Protein AF-A0A1B6D222-F1 (afdb_monomer_lite)

InterPro domains:
  IPR029035 DHS-like NAD/FAD-binding domain superfamily [SSF52467] (65-123)

Foldseek 3Di:
DDDDDDPVPVVVVVVVVVVVVVVVVVLVVLLVLLLVQVVDDPVPHDPVSVVSCVVPVVSNVVSVVVVVVVVVVVVVQDDDDDDPVVVVVVVVVVVVVVVPDPDDDDDDACVVCVVVVDDHDRHD

Secondary structure (DSSP, 8-state):
-------HHHHHHHHHHHHHHHHHHHHHHHHHHHHHHTTS-GGG--HHHHHHHHHTHHHHHHHHHHHHHHHHHHHHHS-----HHHHHHHHHHHHHHHHH-SS------GGGGGGGT---SS--

Organism: NCBI:txid38151

Radius of gyration: 27.86 Å; chains: 1; bounding box: 45×35×92 Å

pLDDT: mean 86.37, std 15.01, range [38.38, 98.69]

Structure (mmCIF, N/CA/C/O backbone):
data_AF-A0A1B6D222-F1
#
_entry.id   AF-A0A1B6D222-F1
#
loop_
_atom_site.group_PDB
_atom_site.id
_atom_site.type_symbol
_atom_site.label_atom_id
_atom_site.label_alt_id
_atom_site.label_comp_id
_atom_site.label_asym_id
_atom_site.label_entity_id
_atom_site.label_seq_id
_atom_site.pdbx_PDB_ins_code
_atom_site.Cartn_x
_atom_site.Cartn_y
_atom_site.Cartn_z
_atom_site.occupancy
_atom_site.B_iso_or_equiv
_atom_site.auth_seq_id
_atom_site.auth_comp_id
_atom_site.auth_asym_id
_atom_site.auth_atom_id
_atom_site.pdbx_PDB_model_num
ATOM 1 N N . MET A 1 1 ? -18.717 -18.368 -70.922 1.00 38.38 1 MET A N 1
ATOM 2 C CA . MET A 1 1 ? -17.472 -17.584 -70.761 1.00 38.38 1 MET A CA 1
ATOM 3 C C . MET A 1 1 ? -17.541 -16.941 -69.390 1.00 38.38 1 MET A C 1
ATOM 5 O O . MET A 1 1 ? -18.129 -15.880 -69.237 1.00 38.38 1 MET A O 1
ATOM 9 N N . ASP A 1 2 ? -17.052 -17.661 -68.386 1.00 39.16 2 ASP A N 1
ATOM 10 C CA . ASP A 1 2 ? -17.189 -17.315 -66.973 1.00 39.16 2 ASP A CA 1
ATOM 11 C C . ASP A 1 2 ? -16.111 -16.320 -66.536 1.00 39.16 2 ASP A C 1
ATOM 13 O O . ASP A 1 2 ? -14.909 -16.584 -66.616 1.00 39.16 2 ASP A O 1
ATOM 17 N N . VAL A 1 3 ? -16.557 -15.157 -66.065 1.00 44.12 3 VAL A N 1
ATOM 18 C CA . VAL A 1 3 ? -15.705 -14.124 -65.476 1.00 44.12 3 VAL A CA 1
ATOM 19 C C . VAL A 1 3 ? -15.343 -14.561 -64.055 1.00 44.12 3 VAL A C 1
ATOM 21 O O . VAL A 1 3 ? -16.188 -14.590 -63.163 1.00 44.12 3 VAL A O 1
ATOM 24 N N . LYS A 1 4 ? -14.069 -14.917 -63.844 1.00 45.62 4 LYS A N 1
ATOM 25 C CA . LYS A 1 4 ? -13.485 -15.242 -62.532 1.00 45.62 4 LYS A CA 1
ATOM 26 C C . LYS A 1 4 ? -13.748 -14.113 -61.525 1.00 45.62 4 LYS A C 1
ATOM 28 O O . LYS A 1 4 ? -13.136 -13.049 -61.608 1.00 45.62 4 LYS A O 1
ATOM 33 N N . GLY A 1 5 ? -14.599 -14.383 -60.535 1.00 47.78 5 GLY A N 1
ATOM 34 C CA . GLY A 1 5 ? -14.745 -13.563 -59.333 1.00 47.78 5 GLY A CA 1
ATOM 35 C C . GLY A 1 5 ? -13.415 -13.479 -58.583 1.00 47.78 5 GLY A C 1
ATOM 36 O O . GLY A 1 5 ? -12.868 -14.483 -58.128 1.00 47.78 5 GLY A O 1
ATOM 37 N N . SER A 1 6 ? -12.861 -12.272 -58.502 1.00 50.22 6 SER A N 1
ATOM 38 C CA . SER A 1 6 ? -11.575 -11.995 -57.874 1.00 50.22 6 SER A CA 1
ATOM 39 C C . SER A 1 6 ? -11.657 -12.183 -56.355 1.00 50.22 6 SER A C 1
ATOM 41 O O . SER A 1 6 ? -12.486 -11.596 -55.661 1.00 50.22 6 SER A O 1
ATOM 43 N N . ASN A 1 7 ? -10.757 -13.010 -55.821 1.00 55.81 7 ASN A N 1
ATOM 44 C CA . ASN A 1 7 ? -10.678 -13.420 -54.416 1.00 55.81 7 ASN A CA 1
ATOM 45 C C . ASN A 1 7 ? -10.106 -12.297 -53.508 1.00 55.81 7 ASN A C 1
ATOM 47 O O . ASN A 1 7 ? -9.122 -12.471 -52.790 1.00 55.81 7 ASN A O 1
ATOM 51 N N . SER A 1 8 ? -10.679 -11.095 -53.588 1.00 56.59 8 SER A N 1
ATOM 52 C CA . SER A 1 8 ? -10.133 -9.847 -53.027 1.00 56.59 8 SER A CA 1
ATOM 53 C C . SER A 1 8 ? -10.411 -9.652 -51.527 1.00 56.59 8 SER A C 1
ATOM 55 O O . SER A 1 8 ? -9.662 -8.962 -50.831 1.00 56.59 8 SER A O 1
ATOM 57 N N . LEU A 1 9 ? -11.450 -10.297 -50.988 1.00 54.62 9 LEU A N 1
ATOM 58 C CA . LEU A 1 9 ? -11.912 -10.115 -49.602 1.00 54.62 9 LEU A CA 1
ATOM 59 C C . LEU A 1 9 ? -11.030 -10.815 -48.549 1.00 54.62 9 LEU A C 1
ATOM 61 O O . LEU A 1 9 ? -10.934 -10.342 -47.414 1.00 54.62 9 LEU A O 1
ATOM 65 N N . GLY A 1 10 ? -10.385 -11.934 -48.900 1.00 55.16 10 GLY A N 1
ATOM 66 C CA . GLY A 1 10 ? -9.476 -12.669 -48.006 1.00 55.16 10 GLY A CA 1
ATOM 67 C C . GLY A 1 10 ? -8.086 -12.030 -47.898 1.00 55.16 10 GLY A C 1
ATOM 68 O O . GLY A 1 10 ? -7.505 -11.984 -46.815 1.00 55.16 10 GLY A O 1
ATOM 69 N N . LEU A 1 11 ? -7.584 -11.469 -49.002 1.00 57.19 11 LEU A N 1
ATOM 70 C CA . LEU A 1 11 ? -6.315 -10.731 -49.054 1.00 57.19 11 LEU A CA 1
ATOM 71 C C . LEU A 1 11 ? -6.405 -9.397 -48.295 1.00 57.19 11 LEU A C 1
ATOM 73 O O . LEU A 1 11 ? -5.504 -9.069 -47.524 1.00 57.19 11 LEU A O 1
ATOM 77 N N . ARG A 1 12 ? -7.529 -8.675 -48.428 1.00 56.81 12 ARG A N 1
ATOM 78 C CA . ARG A 1 12 ? -7.788 -7.418 -47.701 1.00 56.81 12 ARG A CA 1
ATOM 79 C C . ARG A 1 12 ? -7.795 -7.587 -46.178 1.00 56.81 12 ARG A C 1
ATOM 81 O O . ARG A 1 12 ? -7.235 -6.745 -45.484 1.00 56.81 12 ARG A O 1
ATOM 88 N N . ARG A 1 13 ? -8.367 -8.682 -45.658 1.00 58.12 13 ARG A N 1
ATOM 89 C CA . ARG A 1 13 ? -8.367 -8.995 -44.213 1.00 58.12 13 ARG A CA 1
ATOM 90 C C . ARG A 1 13 ? -6.970 -9.306 -43.664 1.00 58.12 13 ARG A C 1
ATOM 92 O O . ARG A 1 13 ? -6.645 -8.880 -42.563 1.00 58.12 13 ARG A O 1
ATOM 99 N N . LYS A 1 14 ? -6.128 -10.006 -44.432 1.00 63.28 14 LYS A N 1
ATOM 100 C CA . LYS A 1 14 ? -4.738 -10.291 -44.030 1.00 63.28 14 LYS A CA 1
ATOM 101 C C . LYS A 1 14 ? -3.866 -9.030 -44.049 1.00 63.28 14 LYS A C 1
ATOM 103 O O . LYS A 1 14 ? -3.064 -8.831 -43.143 1.00 63.28 14 LYS A O 1
ATOM 108 N N . ALA A 1 15 ? -4.054 -8.151 -45.036 1.00 62.66 15 ALA A N 1
ATOM 109 C CA . ALA A 1 15 ? -3.335 -6.879 -45.116 1.00 62.66 15 ALA A CA 1
ATOM 110 C C . ALA A 1 15 ? -3.679 -5.929 -43.950 1.00 62.66 15 ALA A C 1
ATOM 112 O O . ALA A 1 15 ? -2.773 -5.352 -43.351 1.00 62.66 15 ALA A O 1
ATOM 113 N N . SER A 1 16 ? -4.961 -5.810 -43.577 1.00 62.66 16 SER A N 1
ATOM 114 C CA . SER A 1 16 ? -5.375 -4.975 -42.439 1.00 62.66 16 SER A CA 1
ATOM 115 C C . SER A 1 16 ? -4.872 -5.515 -41.095 1.00 62.66 16 SER A C 1
ATOM 117 O O . SER A 1 16 ? -4.409 -4.741 -40.255 1.00 62.66 16 SER A O 1
ATOM 119 N N . GLN A 1 17 ? -4.882 -6.838 -40.906 1.00 64.88 17 GLN A N 1
ATOM 120 C CA . GLN A 1 17 ? -4.280 -7.482 -39.734 1.00 64.88 17 GLN A CA 1
ATOM 121 C C . GLN A 1 17 ? -2.767 -7.225 -39.648 1.00 64.88 17 GLN A C 1
ATOM 123 O O . GLN A 1 17 ? -2.283 -6.809 -38.593 1.00 64.88 17 GLN A O 1
ATOM 128 N N . ASN A 1 18 ? -2.027 -7.383 -40.751 1.00 65.88 18 ASN A N 1
ATOM 129 C CA . ASN A 1 18 ? -0.585 -7.115 -40.792 1.00 65.88 18 ASN A CA 1
ATOM 130 C C . ASN A 1 18 ? -0.245 -5.651 -40.468 1.00 65.88 18 ASN A C 1
ATOM 132 O O . ASN A 1 18 ? 0.698 -5.397 -39.718 1.00 65.88 18 ASN A O 1
ATOM 136 N N . LEU A 1 19 ? -1.040 -4.693 -40.961 1.00 69.19 19 LEU A N 1
ATOM 137 C CA . LEU A 1 19 ? -0.867 -3.274 -40.641 1.00 69.19 19 LEU A CA 1
ATOM 138 C C . LEU A 1 19 ? -1.066 -3.011 -39.141 1.00 69.19 19 LEU A C 1
ATOM 140 O O . LEU A 1 19 ? -0.215 -2.391 -38.507 1.00 69.19 19 LEU A O 1
ATOM 144 N N . SER A 1 20 ? -2.136 -3.550 -38.544 1.00 68.62 20 SER A N 1
ATOM 145 C CA . SER A 1 20 ? -2.386 -3.415 -37.100 1.00 68.62 20 SER A CA 1
ATOM 146 C C . SER A 1 20 ? -1.269 -4.013 -36.236 1.00 68.62 20 SER A C 1
ATOM 148 O O . SER A 1 20 ? -0.921 -3.458 -35.192 1.00 68.62 20 SER A O 1
ATOM 150 N N . PHE A 1 21 ? -0.664 -5.118 -36.682 1.00 69.50 21 PHE A N 1
ATOM 151 C CA . PHE A 1 21 ? 0.463 -5.741 -35.997 1.00 69.50 21 PHE A CA 1
ATOM 152 C C . PHE A 1 21 ? 1.724 -4.873 -36.076 1.00 69.50 21 PHE A C 1
ATOM 154 O O . PHE A 1 21 ? 2.411 -4.710 -35.067 1.00 69.50 21 PHE A O 1
ATOM 161 N N . CYS A 1 22 ? 2.002 -4.277 -37.240 1.00 70.69 22 CYS A N 1
ATOM 162 C CA . CYS A 1 22 ? 3.131 -3.364 -37.424 1.00 70.69 22 CYS A CA 1
ATOM 163 C C . CYS A 1 22 ? 3.000 -2.129 -36.524 1.00 70.69 22 CYS A C 1
ATOM 165 O O . CYS A 1 22 ? 3.899 -1.852 -35.733 1.00 70.69 22 CYS A O 1
ATOM 167 N N . VAL A 1 23 ? 1.829 -1.483 -36.531 1.00 75.62 23 VAL A N 1
ATOM 168 C CA . VAL A 1 23 ? 1.532 -0.318 -35.677 1.00 75.62 23 VAL A CA 1
ATOM 169 C C . VAL A 1 23 ? 1.664 -0.668 -34.190 1.00 75.62 23 VAL A C 1
ATOM 171 O O . VAL A 1 23 ? 2.255 0.081 -33.412 1.00 75.62 23 VAL A O 1
ATOM 174 N N . LYS A 1 24 ? 1.175 -1.842 -33.769 1.00 73.88 24 LYS A N 1
ATOM 175 C CA . LYS A 1 24 ? 1.325 -2.316 -32.383 1.00 73.88 24 LYS A CA 1
ATOM 176 C C . LYS A 1 24 ? 2.790 -2.583 -32.015 1.00 73.88 24 LYS A C 1
ATOM 178 O O . LYS A 1 24 ? 3.192 -2.315 -30.882 1.00 73.88 24 LYS A O 1
ATOM 183 N N . LYS A 1 25 ? 3.590 -3.107 -32.949 1.00 79.25 25 LYS A N 1
ATOM 184 C CA . LYS A 1 25 ? 5.027 -3.353 -32.761 1.00 79.25 25 LYS A CA 1
ATOM 185 C C . LYS A 1 25 ? 5.800 -2.039 -32.626 1.00 79.25 25 LYS A C 1
ATOM 187 O O . LYS A 1 25 ? 6.616 -1.932 -31.712 1.00 79.25 25 LYS A O 1
ATOM 192 N N . GLU A 1 26 ? 5.506 -1.052 -33.467 1.00 77.38 26 GLU A N 1
ATOM 193 C CA . GLU A 1 26 ? 6.091 0.293 -33.408 1.00 77.38 26 GLU A CA 1
ATOM 194 C C . GLU A 1 26 ? 5.724 1.008 -32.107 1.00 77.38 26 GLU A C 1
ATOM 196 O O . GLU A 1 26 ? 6.619 1.433 -31.379 1.00 77.38 26 GLU A O 1
ATOM 201 N N . ARG A 1 27 ? 4.438 1.026 -31.722 1.00 81.44 27 ARG A N 1
ATOM 202 C CA . ARG A 1 27 ? 4.002 1.609 -30.439 1.00 81.44 27 ARG A CA 1
ATOM 203 C C . ARG A 1 27 ? 4.699 0.949 -29.245 1.00 81.44 27 ARG A C 1
ATOM 205 O O . ARG A 1 27 ? 5.133 1.640 -28.328 1.00 81.44 27 ARG A O 1
ATOM 212 N N . ASN A 1 28 ? 4.857 -0.376 -29.261 1.00 84.94 28 ASN A N 1
ATOM 213 C CA . ASN A 1 28 ? 5.590 -1.096 -28.216 1.00 84.94 28 ASN A CA 1
ATOM 214 C C . ASN A 1 28 ? 7.088 -0.752 -28.194 1.00 84.94 28 ASN A C 1
ATOM 216 O O . ASN A 1 28 ? 7.680 -0.709 -27.114 1.00 84.94 28 ASN A O 1
ATOM 220 N N . ALA A 1 29 ? 7.711 -0.529 -29.354 1.00 88.12 29 ALA A N 1
ATOM 221 C CA . ALA A 1 29 ? 9.106 -0.105 -29.438 1.00 88.12 29 ALA A CA 1
ATOM 222 C C . ALA A 1 29 ? 9.286 1.311 -28.868 1.00 88.12 29 ALA A C 1
ATOM 224 O O . ALA A 1 29 ? 10.161 1.511 -28.023 1.00 88.12 29 ALA A O 1
ATOM 225 N N . SER A 1 30 ? 8.405 2.248 -29.232 1.00 86.56 30 SER A N 1
ATOM 226 C CA . SER A 1 30 ? 8.380 3.604 -28.670 1.00 86.56 30 SER A CA 1
ATOM 227 C C . SER A 1 30 ? 8.150 3.582 -27.159 1.00 86.56 30 SER A C 1
ATOM 229 O O . SER A 1 30 ? 8.891 4.227 -26.424 1.00 86.56 30 SER A O 1
ATOM 231 N N . PHE A 1 31 ? 7.214 2.762 -26.666 1.00 91.00 31 PHE A N 1
ATOM 232 C CA . PHE A 1 31 ? 6.975 2.590 -25.229 1.00 91.00 31 PHE A CA 1
ATOM 233 C C . PHE A 1 31 ? 8.223 2.095 -24.489 1.00 91.00 31 PHE A C 1
ATOM 235 O O . PHE A 1 31 ? 8.569 2.630 -23.438 1.00 91.00 31 PHE A O 1
ATOM 242 N N . LYS A 1 32 ? 8.925 1.088 -25.029 1.00 91.31 32 LYS A N 1
ATOM 243 C CA . LYS A 1 32 ? 10.173 0.588 -24.429 1.00 91.31 32 LYS A CA 1
ATOM 244 C C . LYS A 1 32 ? 11.250 1.670 -24.402 1.00 91.31 32 LYS A C 1
ATOM 246 O O . LYS A 1 32 ? 11.850 1.872 -23.354 1.00 91.31 32 LYS A O 1
ATOM 251 N N . LYS A 1 33 ? 11.448 2.385 -25.515 1.00 93.12 33 LYS A N 1
ATOM 252 C CA . LYS A 1 33 ? 12.441 3.464 -25.618 1.00 93.12 33 LYS A CA 1
ATOM 253 C C . LYS A 1 33 ? 12.154 4.575 -24.605 1.00 93.12 33 LYS A C 1
ATOM 255 O O . LYS A 1 33 ? 13.024 4.901 -23.805 1.00 93.12 33 LYS A O 1
ATOM 260 N N . VAL A 1 34 ? 10.919 5.077 -24.568 1.00 94.19 34 VAL A N 1
ATOM 261 C CA . VAL A 1 34 ? 10.477 6.098 -23.602 1.00 94.19 34 VAL A CA 1
ATOM 262 C C . VAL A 1 34 ? 10.622 5.599 -22.161 1.00 94.19 34 VAL A C 1
ATOM 264 O O . VAL A 1 34 ? 11.128 6.324 -21.310 1.00 94.19 34 VAL A O 1
ATOM 267 N N . SER A 1 35 ? 10.259 4.344 -21.877 1.00 92.00 35 SER A N 1
ATOM 268 C CA . SER A 1 35 ? 10.426 3.751 -20.544 1.00 92.00 35 SER A CA 1
ATOM 269 C C . SER A 1 35 ? 11.881 3.664 -20.097 1.00 92.00 35 SER A C 1
ATOM 271 O O . SER A 1 35 ? 12.130 3.825 -18.907 1.00 92.00 35 SER A O 1
ATOM 273 N N . THR A 1 36 ? 12.825 3.397 -20.999 1.00 93.44 36 THR A N 1
ATOM 274 C CA . THR A 1 36 ? 14.256 3.387 -20.668 1.00 93.44 36 THR A CA 1
ATOM 275 C C . THR A 1 36 ? 14.777 4.802 -20.422 1.00 93.44 36 THR A C 1
ATOM 277 O O . THR A 1 36 ? 15.529 5.013 -19.476 1.00 93.44 36 THR A O 1
ATOM 280 N N . ILE A 1 37 ? 14.343 5.786 -21.216 1.00 94.00 37 ILE A N 1
ATOM 281 C CA . ILE A 1 37 ? 14.752 7.190 -21.050 1.00 94.00 37 ILE A CA 1
ATOM 282 C C . ILE A 1 37 ? 14.244 7.760 -19.719 1.00 94.00 37 ILE A C 1
ATOM 284 O O . ILE A 1 37 ? 15.000 8.398 -18.990 1.00 94.00 37 ILE A O 1
ATOM 288 N N . LEU A 1 38 ? 12.980 7.506 -19.366 1.00 91.38 38 LEU A N 1
ATOM 289 C CA . LEU A 1 38 ? 12.372 8.023 -18.132 1.00 91.38 38 LEU A CA 1
ATOM 290 C C . LEU A 1 38 ? 12.937 7.394 -16.849 1.00 91.38 38 LEU A C 1
ATOM 292 O O . LEU A 1 38 ? 12.705 7.923 -15.767 1.00 91.38 38 LEU A O 1
ATOM 296 N N . GLN A 1 39 ? 13.689 6.294 -16.950 1.00 89.00 39 GLN A N 1
ATOM 297 C CA . GLN A 1 39 ? 14.437 5.734 -15.818 1.00 89.00 39 GLN A CA 1
ATOM 298 C C . GLN A 1 39 ? 15.740 6.492 -15.534 1.00 89.00 39 GLN A C 1
ATOM 300 O O . GLN A 1 39 ? 16.270 6.374 -14.431 1.00 89.00 39 GLN A O 1
ATOM 305 N N . LYS A 1 40 ? 16.250 7.274 -16.495 1.00 91.69 40 LYS A N 1
ATOM 306 C CA . LYS A 1 40 ? 17.420 8.136 -16.302 1.00 91.69 40 LYS A CA 1
ATOM 307 C C . LYS A 1 40 ? 17.018 9.447 -15.611 1.00 91.69 40 LYS A C 1
ATOM 309 O O . LYS A 1 40 ? 15.934 9.976 -15.915 1.00 91.69 40 LYS A O 1
ATOM 314 N N . PRO A 1 41 ? 17.875 10.004 -14.736 1.00 88.81 41 PRO A N 1
ATOM 315 C CA . PRO A 1 41 ? 17.679 11.354 -14.219 1.00 88.81 41 PRO A CA 1
ATOM 316 C C . PRO A 1 41 ? 17.744 12.366 -15.368 1.00 88.81 41 PRO A C 1
ATOM 318 O O . PRO A 1 41 ? 18.353 12.112 -16.405 1.00 88.81 41 PRO A O 1
ATOM 321 N N . GLU A 1 42 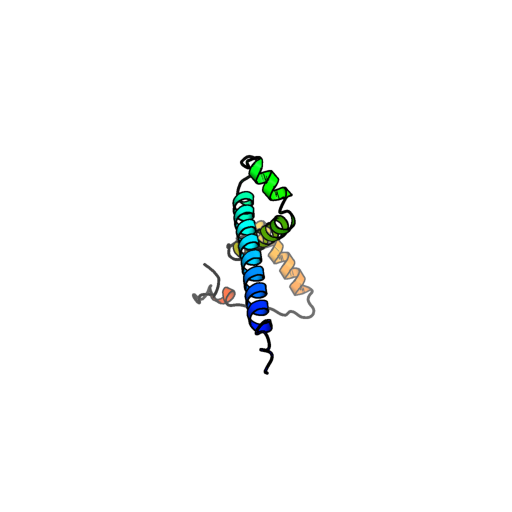? 17.090 13.514 -15.206 1.00 88.31 42 GLU A N 1
ATOM 322 C CA . GLU A 1 42 ? 16.941 14.489 -16.298 1.00 88.31 42 GLU A CA 1
ATOM 323 C C . GLU A 1 42 ? 18.277 15.075 -16.768 1.00 88.31 42 GLU A C 1
ATOM 325 O O . GLU A 1 42 ? 18.416 15.397 -17.946 1.00 88.31 42 GLU A O 1
ATOM 330 N N . SER A 1 43 ? 19.260 15.144 -15.864 1.00 90.06 43 SER A N 1
ATOM 331 C CA . SER A 1 43 ? 20.632 15.588 -16.126 1.00 90.06 43 SER A CA 1
ATOM 332 C C . SER A 1 43 ? 21.394 14.690 -17.100 1.00 90.06 43 SER A C 1
ATOM 334 O O . SER A 1 43 ? 22.273 15.173 -17.805 1.00 90.06 43 SER A O 1
ATOM 336 N N . ASP A 1 44 ? 21.040 13.404 -17.161 1.00 91.75 44 ASP A N 1
ATOM 337 C CA . ASP A 1 44 ? 21.804 12.382 -17.887 1.00 91.75 44 ASP A CA 1
ATOM 338 C C . ASP A 1 44 ? 21.139 12.020 -19.225 1.00 91.75 44 ASP A C 1
ATOM 340 O O . ASP A 1 44 ? 21.520 11.048 -19.887 1.00 91.75 44 ASP A O 1
ATOM 344 N N . ARG A 1 45 ? 20.104 12.773 -19.619 1.00 94.12 45 ARG A N 1
ATOM 345 C CA . ARG A 1 45 ? 19.387 12.576 -20.882 1.00 94.12 45 ARG A CA 1
ATOM 346 C C . ARG A 1 45 ? 20.089 13.331 -22.001 1.00 94.12 45 ARG A C 1
ATOM 348 O O . ARG A 1 45 ? 20.286 14.545 -21.926 1.00 94.12 45 ARG A O 1
ATOM 355 N N . THR A 1 46 ? 20.406 12.601 -23.059 1.00 95.06 46 THR A N 1
ATOM 356 C CA . THR A 1 46 ? 20.932 13.164 -24.309 1.00 95.06 46 THR A CA 1
ATOM 357 C C . THR A 1 46 ? 19.877 14.022 -25.013 1.00 95.06 46 THR A C 1
ATOM 359 O O . THR A 1 46 ? 18.680 13.917 -24.728 1.00 95.06 46 THR A O 1
ATOM 362 N N . GLU A 1 47 ? 20.303 14.891 -25.926 1.00 92.44 47 GLU A N 1
ATOM 363 C CA . GLU A 1 47 ? 19.379 15.792 -26.623 1.00 92.44 47 GLU A CA 1
ATOM 364 C C . GLU A 1 47 ? 18.414 15.012 -27.530 1.00 92.44 47 GLU A C 1
ATOM 366 O O . GLU A 1 47 ? 17.216 15.292 -27.561 1.00 92.44 47 GLU A O 1
ATOM 371 N N . GLU A 1 48 ? 18.894 13.928 -28.142 1.00 92.06 48 GLU A N 1
ATOM 372 C CA . GLU A 1 48 ? 18.086 13.007 -28.942 1.00 92.06 48 GLU A CA 1
ATOM 373 C C . GLU A 1 48 ? 17.024 12.295 -28.089 1.00 92.06 48 GLU A C 1
ATOM 375 O O . GLU A 1 48 ? 15.913 12.014 -28.542 1.00 92.06 48 GLU A O 1
ATOM 380 N N . GLU A 1 49 ? 17.338 11.986 -26.829 1.00 91.69 49 GLU A N 1
ATOM 381 C CA . GLU A 1 49 ? 16.372 11.392 -25.904 1.00 91.69 49 GLU A CA 1
ATOM 382 C C . GLU A 1 49 ? 15.285 12.388 -25.504 1.00 91.69 49 GLU A C 1
ATOM 384 O O . GLU A 1 49 ? 14.116 12.003 -25.426 1.00 91.69 49 GLU A O 1
ATOM 389 N N . LYS A 1 50 ? 15.635 13.662 -25.299 1.00 91.94 50 LYS A N 1
ATOM 390 C CA . LYS A 1 50 ? 14.651 14.721 -25.033 1.00 91.94 50 LYS A CA 1
ATOM 391 C C . LYS A 1 50 ? 13.732 14.933 -26.232 1.00 91.94 50 LYS A C 1
ATOM 393 O O . LYS A 1 50 ? 12.518 15.004 -26.052 1.00 91.94 50 LYS A O 1
ATOM 398 N N . GLU A 1 51 ? 14.276 14.945 -27.447 1.00 92.75 51 GLU A N 1
ATOM 399 C CA . GLU A 1 51 ? 13.488 15.057 -28.679 1.00 92.75 51 GLU A CA 1
ATOM 400 C C . GLU A 1 51 ? 12.490 13.898 -28.827 1.00 92.75 51 GLU A C 1
ATOM 402 O O . GLU A 1 51 ? 11.323 14.103 -29.173 1.00 92.75 51 GLU A O 1
ATOM 407 N N . VAL A 1 52 ? 12.904 12.675 -28.482 1.00 91.56 52 VAL A N 1
ATOM 408 C CA . VAL A 1 52 ? 12.016 11.502 -28.459 1.00 91.56 52 VAL A CA 1
ATOM 409 C C . VAL A 1 52 ? 10.897 11.661 -27.424 1.00 91.56 52 VAL A C 1
ATOM 411 O O . VAL A 1 52 ? 9.755 11.304 -27.715 1.00 91.56 52 VAL A O 1
ATOM 414 N N . LEU A 1 53 ? 11.183 12.201 -26.234 1.00 91.06 53 LEU A N 1
ATOM 415 C CA . LEU A 1 53 ? 10.154 12.462 -25.217 1.00 91.06 53 LEU A CA 1
ATOM 416 C C . LEU A 1 53 ? 9.137 13.517 -25.681 1.00 91.06 53 LEU A C 1
ATOM 418 O O . LEU A 1 53 ? 7.947 13.367 -25.409 1.00 91.06 53 LEU A O 1
ATOM 422 N N . ILE A 1 54 ? 9.588 14.548 -26.401 1.00 92.56 54 ILE A N 1
ATOM 423 C CA . ILE A 1 54 ? 8.716 15.586 -26.975 1.00 92.56 54 ILE A CA 1
ATOM 424 C C . ILE A 1 54 ? 7.843 14.988 -28.083 1.00 92.56 54 ILE A C 1
ATOM 426 O O . ILE A 1 54 ? 6.624 15.171 -28.090 1.00 92.56 54 ILE A O 1
ATOM 430 N N . THR A 1 55 ? 8.454 14.224 -28.989 1.00 93.44 55 THR A N 1
ATOM 431 C CA . THR A 1 55 ? 7.773 13.623 -30.145 1.00 93.44 55 THR A CA 1
ATOM 432 C C . THR A 1 55 ? 6.734 12.579 -29.720 1.00 93.44 55 THR A C 1
ATOM 434 O O . THR A 1 55 ? 5.687 12.455 -30.350 1.00 93.44 55 THR A O 1
ATOM 437 N N . CYS A 1 56 ? 6.990 11.830 -28.643 1.00 89.88 56 CYS A N 1
ATOM 438 C CA . CYS A 1 56 ? 6.120 10.760 -28.142 1.00 89.88 56 CYS A CA 1
ATOM 439 C C . CYS A 1 56 ? 5.408 11.136 -26.829 1.00 89.88 56 CYS A C 1
ATOM 441 O O . CYS A 1 56 ? 5.364 10.334 -25.892 1.00 89.88 56 CYS A O 1
ATOM 443 N N . SER A 1 57 ? 4.862 12.351 -26.738 1.00 91.38 57 SER A N 1
ATOM 444 C CA . SER A 1 57 ? 4.247 12.875 -25.506 1.00 91.38 57 SER A CA 1
ATOM 445 C C . SER A 1 57 ? 3.079 12.029 -24.971 1.00 91.38 57 SER A C 1
ATOM 447 O O . SER A 1 57 ? 2.957 11.842 -23.759 1.00 91.38 57 SER A O 1
ATOM 449 N N . ASP A 1 58 ? 2.260 11.439 -25.846 1.00 90.56 58 ASP A N 1
ATOM 450 C CA . ASP A 1 58 ? 1.170 10.530 -25.467 1.00 90.56 58 ASP A CA 1
ATOM 451 C C . ASP A 1 58 ? 1.701 9.263 -24.773 1.00 90.56 58 ASP A C 1
ATOM 453 O O . ASP A 1 58 ? 1.176 8.824 -23.745 1.00 90.56 58 ASP A O 1
ATOM 457 N N . VAL A 1 59 ? 2.793 8.704 -25.299 1.00 91.88 59 VAL A N 1
ATOM 458 C CA . VAL A 1 59 ? 3.470 7.531 -24.738 1.00 91.88 59 VAL A CA 1
ATOM 459 C C . VAL A 1 59 ? 4.140 7.874 -23.406 1.00 91.88 59 VAL A C 1
ATOM 461 O O . VAL A 1 59 ? 4.108 7.054 -22.490 1.00 91.88 59 VAL A O 1
ATOM 464 N N . VAL A 1 60 ? 4.707 9.075 -23.256 1.00 93.62 60 VAL A N 1
ATOM 465 C CA . VAL A 1 60 ? 5.310 9.546 -21.993 1.00 93.62 60 VAL A CA 1
ATOM 466 C C . VAL A 1 60 ? 4.287 9.557 -20.858 1.00 93.62 60 VAL A C 1
ATOM 468 O O . VAL A 1 60 ? 4.574 9.040 -19.775 1.00 93.62 60 VAL A O 1
ATOM 471 N N . VAL A 1 61 ? 3.083 10.083 -21.102 1.00 93.50 61 VAL A N 1
ATOM 472 C CA . VAL A 1 61 ? 1.995 10.086 -20.108 1.00 93.50 61 VAL A CA 1
ATOM 473 C C . VAL A 1 61 ? 1.635 8.656 -19.694 1.00 93.50 61 VAL A C 1
ATOM 475 O O . VAL A 1 61 ? 1.564 8.356 -18.500 1.00 93.50 61 VAL A O 1
ATOM 478 N N . GLU A 1 62 ? 1.478 7.749 -20.663 1.00 92.69 62 GLU A N 1
ATOM 479 C CA . GLU A 1 62 ? 1.152 6.341 -20.402 1.00 92.69 62 GLU A CA 1
ATOM 480 C C . GLU A 1 62 ? 2.251 5.631 -19.589 1.00 92.69 62 GLU A C 1
ATOM 482 O O . GLU A 1 62 ? 1.966 4.887 -18.642 1.00 92.69 62 GLU A O 1
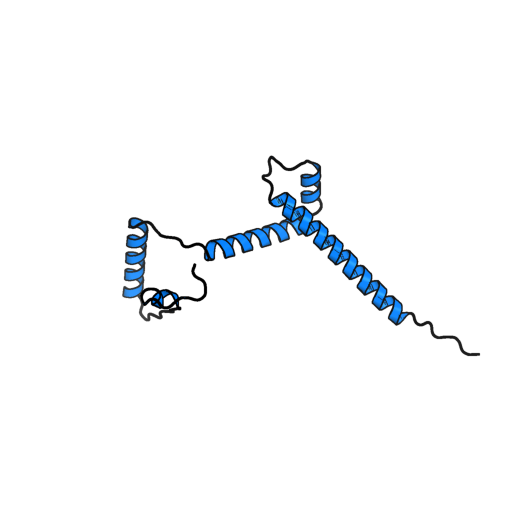ATOM 487 N N . VAL A 1 63 ? 3.520 5.855 -19.941 1.00 93.25 63 VAL A N 1
ATOM 488 C CA . VAL A 1 63 ? 4.669 5.271 -19.239 1.00 93.25 63 VAL A CA 1
ATOM 489 C C . VAL A 1 63 ? 4.732 5.778 -17.801 1.00 93.25 63 VAL A C 1
ATOM 491 O O . VAL A 1 63 ? 4.820 4.958 -16.886 1.00 93.25 63 VAL A O 1
ATOM 494 N N . ASN A 1 64 ? 4.628 7.090 -17.581 1.00 93.12 64 ASN A N 1
ATOM 495 C CA . ASN A 1 64 ? 4.638 7.673 -16.239 1.00 93.12 64 ASN A CA 1
ATOM 496 C C . ASN A 1 64 ? 3.502 7.122 -15.377 1.00 93.12 64 ASN A C 1
ATOM 498 O O . ASN A 1 64 ? 3.742 6.687 -14.252 1.00 93.12 64 ASN A O 1
ATOM 502 N N . GLN A 1 65 ? 2.285 7.027 -15.918 1.00 93.69 65 GLN A N 1
ATOM 503 C CA . GLN A 1 65 ? 1.158 6.443 -15.193 1.00 93.69 65 GLN A CA 1
ATOM 504 C C . GLN A 1 65 ? 1.444 4.995 -14.762 1.00 93.69 65 GLN A C 1
ATOM 506 O O . GLN A 1 65 ? 1.167 4.616 -13.623 1.00 93.69 65 GLN A O 1
ATOM 511 N N . ARG A 1 66 ? 2.039 4.178 -15.640 1.00 91.50 66 ARG A N 1
ATOM 512 C CA . ARG A 1 66 ? 2.423 2.796 -15.308 1.00 91.50 66 ARG A CA 1
ATOM 513 C C . ARG A 1 66 ? 3.543 2.730 -14.272 1.00 91.50 66 ARG A C 1
ATOM 515 O O . ARG A 1 66 ? 3.504 1.846 -13.416 1.00 91.50 66 ARG A O 1
ATOM 522 N N . LEU A 1 67 ? 4.527 3.626 -14.337 1.00 90.50 67 LEU A N 1
ATOM 523 C CA . LEU A 1 67 ? 5.597 3.710 -13.340 1.00 90.50 67 LEU A CA 1
ATOM 524 C C . LEU A 1 67 ? 5.034 4.071 -11.964 1.00 90.50 67 LEU A C 1
ATOM 526 O O . LEU A 1 67 ? 5.341 3.384 -10.993 1.00 90.50 67 LEU A O 1
ATOM 530 N N . GLU A 1 68 ? 4.148 5.061 -11.887 1.00 91.38 68 GLU A N 1
ATOM 531 C CA . GLU A 1 68 ? 3.492 5.453 -10.637 1.00 91.38 68 GLU A CA 1
ATOM 532 C C . GLU A 1 68 ? 2.640 4.326 -10.052 1.00 91.38 68 GLU A C 1
ATOM 534 O O . GLU A 1 68 ? 2.697 4.060 -8.852 1.00 91.38 68 GLU A O 1
ATOM 539 N N . GLN A 1 69 ? 1.902 3.587 -10.884 1.00 91.69 69 GLN A N 1
ATOM 540 C CA . GLN A 1 69 ? 1.153 2.427 -10.395 1.00 91.69 69 GLN A CA 1
ATOM 541 C C . GLN A 1 69 ? 2.071 1.316 -9.878 1.00 91.69 69 GLN A C 1
ATOM 543 O O . GLN A 1 69 ? 1.793 0.732 -8.833 1.00 91.69 69 GLN A O 1
ATOM 548 N N . ARG A 1 70 ? 3.193 1.046 -10.555 1.00 89.69 70 ARG A N 1
ATOM 549 C CA . ARG A 1 70 ? 4.193 0.083 -10.065 1.00 89.69 70 ARG A CA 1
ATOM 550 C C . ARG A 1 70 ? 4.802 0.524 -8.739 1.00 89.69 70 ARG A C 1
ATOM 552 O O . ARG A 1 70 ? 4.905 -0.305 -7.842 1.00 89.69 70 ARG A O 1
ATOM 559 N N . LYS A 1 71 ? 5.149 1.808 -8.595 1.00 90.44 71 LYS A N 1
ATOM 560 C CA . LYS A 1 71 ? 5.641 2.374 -7.329 1.00 90.44 71 LYS A CA 1
ATOM 561 C C . LYS A 1 71 ? 4.616 2.194 -6.213 1.00 90.44 71 LYS A C 1
ATOM 563 O O . LYS A 1 71 ? 4.978 1.711 -5.152 1.00 90.44 71 LYS A O 1
ATOM 568 N N . LYS A 1 72 ? 3.336 2.489 -6.466 1.00 90.00 72 LYS A N 1
ATOM 569 C CA . LYS A 1 72 ? 2.251 2.291 -5.488 1.00 90.00 72 LYS A CA 1
ATOM 570 C C . LYS A 1 72 ? 2.083 0.832 -5.082 1.00 90.00 72 LYS A C 1
ATOM 572 O O . LYS A 1 72 ? 1.906 0.550 -3.905 1.00 90.00 72 LYS A O 1
ATOM 577 N N . VAL A 1 73 ? 2.116 -0.095 -6.040 1.00 88.81 73 VAL A N 1
ATOM 578 C CA . VAL A 1 73 ? 2.024 -1.534 -5.746 1.00 88.81 73 VAL A CA 1
ATOM 579 C C . VAL A 1 73 ? 3.223 -1.991 -4.925 1.00 88.81 73 VAL A C 1
ATOM 581 O O . VAL A 1 73 ? 3.035 -2.711 -3.953 1.00 88.81 73 VAL A O 1
ATOM 584 N N . LYS A 1 74 ? 4.429 -1.538 -5.278 1.00 88.25 74 LYS A N 1
ATOM 585 C CA . LYS A 1 74 ? 5.643 -1.857 -4.530 1.00 88.25 74 LYS A CA 1
ATOM 586 C C . LYS A 1 74 ? 5.584 -1.304 -3.104 1.00 88.25 74 LYS A C 1
ATOM 588 O O . LYS A 1 74 ? 5.762 -2.065 -2.169 1.00 88.25 74 LYS A O 1
ATOM 593 N N . ALA A 1 75 ? 5.230 -0.030 -2.944 1.00 88.06 75 ALA A N 1
ATOM 594 C CA . ALA A 1 75 ? 5.102 0.612 -1.638 1.00 88.06 75 ALA A CA 1
ATOM 595 C C . ALA A 1 75 ? 4.046 -0.061 -0.743 1.00 88.06 75 ALA A C 1
ATOM 597 O O . ALA A 1 75 ? 4.187 -0.070 0.467 1.00 88.06 75 ALA A O 1
ATOM 598 N N .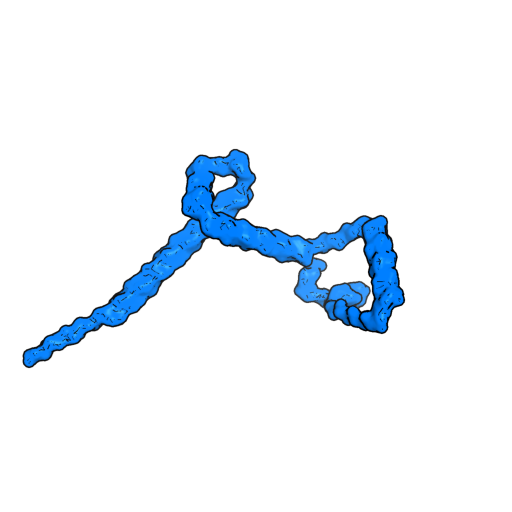 ARG A 1 76 ? 2.990 -0.651 -1.322 1.00 86.38 76 ARG A N 1
ATOM 599 C CA . ARG A 1 76 ? 1.993 -1.430 -0.561 1.00 86.38 76 ARG A CA 1
ATOM 600 C C . ARG A 1 76 ? 2.508 -2.777 -0.057 1.00 86.38 76 ARG A C 1
ATOM 602 O O . ARG A 1 76 ? 1.868 -3.348 0.815 1.00 86.38 76 ARG A O 1
ATOM 609 N N . ALA A 1 77 ? 3.560 -3.312 -0.670 1.00 86.12 77 ALA A N 1
ATOM 610 C CA . ALA A 1 77 ? 4.180 -4.570 -0.269 1.00 86.12 77 ALA A CA 1
ATOM 611 C C . ALA A 1 77 ? 5.337 -4.359 0.718 1.00 86.12 77 ALA A C 1
ATOM 613 O O . ALA A 1 77 ? 5.833 -5.327 1.275 1.00 86.12 77 ALA A O 1
ATOM 614 N N . GLU A 1 78 ? 5.791 -3.119 0.903 1.00 90.81 78 GLU A N 1
ATOM 615 C CA . GLU A 1 78 ? 6.831 -2.783 1.871 1.00 90.81 78 GLU A CA 1
ATOM 616 C C . GLU A 1 78 ? 6.199 -2.653 3.267 1.00 90.81 78 GLU A C 1
ATOM 618 O O . GLU A 1 78 ? 5.169 -1.994 3.434 1.00 90.81 78 GLU A O 1
ATOM 623 N N . GLU A 1 79 ? 6.806 -3.296 4.268 1.00 92.75 79 GLU A N 1
ATOM 624 C CA . GLU A 1 79 ? 6.415 -3.124 5.668 1.00 92.75 79 GLU A CA 1
ATOM 625 C C . GLU A 1 79 ? 6.812 -1.732 6.162 1.00 92.75 79 GLU A C 1
ATOM 627 O O . GLU A 1 79 ? 7.893 -1.223 5.856 1.00 92.75 79 GLU A O 1
ATOM 632 N N . VAL A 1 80 ? 5.922 -1.106 6.932 1.00 93.62 80 VAL A N 1
ATOM 633 C CA . VAL A 1 80 ? 6.132 0.230 7.491 1.00 93.62 80 VAL A CA 1
ATOM 634 C C . VAL A 1 80 ? 5.806 0.195 8.974 1.00 93.62 80 VAL A C 1
ATOM 636 O O . VAL A 1 80 ? 4.694 -0.163 9.362 1.00 93.62 80 VAL A O 1
ATOM 639 N N . GLU A 1 81 ? 6.768 0.618 9.786 1.00 95.88 81 GLU A N 1
ATOM 640 C CA . GLU A 1 81 ? 6.613 0.766 11.228 1.00 95.88 81 GLU A CA 1
ATOM 641 C C . GLU A 1 81 ? 6.559 2.259 11.584 1.00 95.88 81 GLU A C 1
ATOM 643 O O . GLU A 1 81 ? 7.479 3.023 11.287 1.00 95.88 81 GLU A O 1
ATOM 648 N N . ASP A 1 82 ? 5.449 2.695 12.183 1.00 97.38 82 ASP A N 1
ATOM 649 C CA . ASP A 1 82 ? 5.325 4.053 12.718 1.00 97.38 82 ASP A CA 1
ATOM 650 C C . ASP A 1 82 ? 6.209 4.219 13.967 1.00 97.38 82 ASP A C 1
ATOM 652 O O . ASP A 1 82 ? 6.396 3.284 14.745 1.00 97.38 82 ASP A O 1
ATOM 656 N N . SER A 1 83 ? 6.684 5.441 14.235 1.00 98.25 83 SER A N 1
ATOM 657 C CA . SER A 1 83 ? 7.318 5.737 15.526 1.00 98.25 83 SER A CA 1
ATOM 658 C C . SER A 1 83 ? 6.321 5.571 16.681 1.00 98.25 83 SER A C 1
ATOM 660 O O . SER A 1 83 ? 5.112 5.742 16.505 1.00 98.25 83 SER A O 1
ATOM 662 N N . GLN A 1 84 ? 6.822 5.305 17.892 1.00 98.19 84 GLN A N 1
ATOM 663 C CA . GLN A 1 84 ? 5.973 5.110 19.079 1.00 98.19 84 GLN A CA 1
ATOM 664 C C . GLN A 1 84 ? 5.022 6.290 19.330 1.00 98.19 84 GLN A C 1
ATOM 666 O O . GLN A 1 84 ? 3.858 6.091 19.670 1.00 98.19 84 GLN A O 1
ATOM 671 N N . GLU A 1 85 ? 5.499 7.517 19.119 1.00 98.31 85 GLU A N 1
ATOM 672 C CA . GLU A 1 85 ? 4.720 8.749 19.279 1.00 98.31 85 GLU A CA 1
ATOM 673 C C . GLU A 1 85 ? 3.559 8.823 18.275 1.00 98.31 85 GLU A C 1
ATOM 675 O O . GLU A 1 85 ? 2.420 9.119 18.648 1.00 98.31 85 GLU A O 1
ATOM 680 N N . ILE A 1 86 ? 3.831 8.513 17.00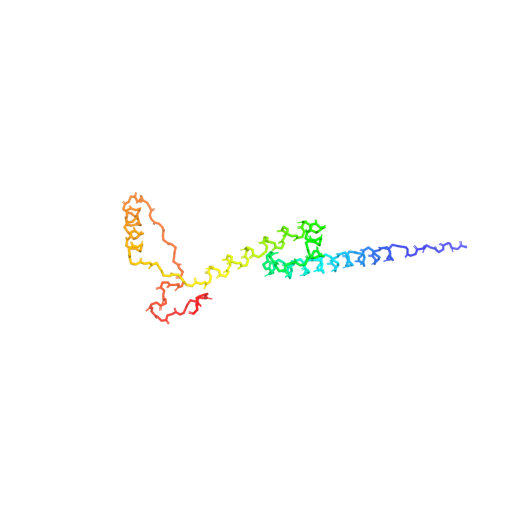2 1.00 98.50 86 ILE A N 1
ATOM 681 C CA . ILE A 1 86 ? 2.824 8.510 15.934 1.00 98.50 86 ILE A CA 1
ATOM 682 C C . ILE A 1 86 ? 1.807 7.393 16.174 1.00 98.50 86 ILE A C 1
ATOM 684 O O . ILE A 1 86 ? 0.601 7.630 16.065 1.00 98.50 86 ILE A O 1
ATOM 688 N N . LEU A 1 87 ? 2.274 6.196 16.535 1.00 98.31 87 LEU A N 1
ATOM 689 C CA . LEU A 1 87 ? 1.420 5.051 16.828 1.00 98.31 87 LEU A CA 1
ATOM 690 C C . LEU A 1 87 ? 0.481 5.345 18.004 1.00 98.31 87 LEU A C 1
ATOM 692 O O . LEU A 1 87 ? -0.727 5.144 17.889 1.00 98.31 87 LEU A O 1
ATOM 696 N N . ALA A 1 88 ? 1.008 5.883 19.108 1.00 98.38 88 ALA A N 1
ATOM 697 C CA . ALA A 1 88 ? 0.211 6.243 20.278 1.00 98.38 88 ALA A CA 1
ATOM 698 C C . ALA A 1 88 ? -0.883 7.261 19.929 1.00 98.38 88 ALA A C 1
ATOM 700 O O . ALA A 1 88 ? -2.040 7.083 20.320 1.00 98.38 88 ALA A O 1
ATOM 701 N N . LYS A 1 89 ? -0.544 8.285 19.136 1.00 98.69 89 LYS A N 1
ATOM 702 C CA . LYS A 1 89 ? -1.510 9.274 18.648 1.00 98.69 89 LYS A CA 1
ATOM 703 C C . LYS A 1 89 ? -2.615 8.625 17.805 1.00 98.69 89 LYS A C 1
ATOM 705 O O . LYS A 1 89 ? -3.792 8.828 18.094 1.00 98.69 89 LYS A O 1
ATOM 710 N N . LYS A 1 90 ? -2.259 7.803 16.811 1.00 98.50 90 LYS A N 1
ATOM 711 C CA . LYS A 1 90 ? -3.234 7.098 15.955 1.00 98.50 90 LYS A CA 1
ATOM 712 C C . LYS A 1 90 ? -4.146 6.169 16.766 1.00 98.50 90 LYS A C 1
ATOM 714 O O . LYS A 1 90 ? -5.348 6.115 16.516 1.00 98.50 90 LYS A O 1
ATOM 719 N N . CYS A 1 91 ? -3.605 5.472 17.767 1.00 98.50 91 CYS A N 1
ATOM 720 C CA . CYS A 1 91 ? -4.386 4.623 18.668 1.00 98.50 91 CYS A CA 1
ATOM 721 C C . CYS A 1 91 ? -5.398 5.426 19.498 1.00 98.50 91 CYS A C 1
ATOM 723 O O . CYS A 1 91 ? -6.532 4.978 19.672 1.00 98.50 91 CYS A O 1
ATOM 725 N N . GLN A 1 92 ? -5.024 6.612 19.987 1.00 98.62 92 GLN A N 1
ATOM 726 C CA . GLN A 1 92 ? -5.948 7.498 20.705 1.00 98.62 92 GLN A CA 1
ATOM 727 C C . GLN A 1 92 ? -7.077 8.003 1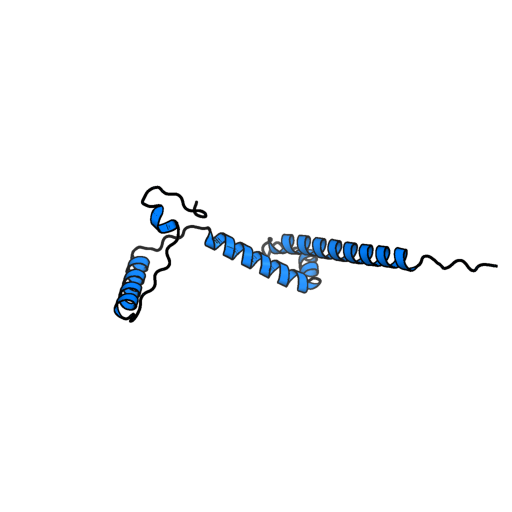9.798 1.00 98.62 92 GLN A C 1
ATOM 729 O O . GLN A 1 92 ? -8.241 7.968 20.199 1.00 98.62 92 GLN A O 1
ATOM 734 N N . GLU A 1 93 ? -6.755 8.416 18.570 1.00 98.62 93 GLU A N 1
ATOM 735 C CA . GLU A 1 93 ? -7.745 8.838 17.568 1.00 98.62 93 GLU A CA 1
ATOM 736 C C . GLU A 1 93 ? -8.727 7.700 17.238 1.00 98.62 93 GLU A C 1
ATOM 738 O O . GLU A 1 93 ? -9.944 7.903 17.250 1.00 98.62 93 GLU A O 1
ATOM 743 N N . LEU A 1 94 ? -8.220 6.479 17.028 1.00 98.38 94 LEU A N 1
ATOM 744 C CA . LEU A 1 94 ? -9.046 5.294 16.788 1.00 98.38 94 LEU A CA 1
ATOM 745 C C . LEU A 1 94 ? -9.946 4.965 17.988 1.00 98.38 94 LEU A C 1
ATOM 747 O O . LEU A 1 94 ? -11.126 4.666 17.805 1.00 98.38 94 LEU A O 1
ATOM 751 N N . ALA A 1 95 ? -9.421 5.036 19.213 1.00 98.50 95 ALA A N 1
ATOM 752 C CA . ALA A 1 95 ? -10.205 4.802 20.424 1.00 98.50 95 ALA A CA 1
ATOM 753 C C . ALA A 1 95 ? -11.352 5.818 20.570 1.00 98.50 95 ALA A C 1
ATOM 755 O O . ALA A 1 95 ? -12.464 5.439 20.947 1.00 98.50 95 ALA A O 1
ATOM 756 N N . GLY A 1 96 ? -11.107 7.086 20.220 1.00 98.62 96 GLY A N 1
ATOM 757 C CA . GLY A 1 96 ? -12.141 8.120 20.138 1.00 98.62 96 GLY A CA 1
ATOM 758 C C . GLY A 1 96 ? -13.222 7.772 19.113 1.00 98.62 96 GLY A C 1
ATOM 759 O O . GLY A 1 96 ? -14.401 7.721 19.459 1.00 98.62 96 GLY A O 1
ATOM 760 N N . ALA A 1 97 ? -12.819 7.421 17.888 1.00 98.25 97 ALA A N 1
ATOM 761 C CA . ALA A 1 97 ? -13.748 7.033 16.826 1.00 98.25 97 ALA A CA 1
ATOM 762 C C . ALA A 1 97 ? -14.605 5.810 17.206 1.00 98.25 97 ALA A C 1
ATOM 764 O O . ALA A 1 97 ? -15.805 5.790 16.936 1.00 98.25 97 ALA A O 1
ATOM 765 N N . ILE A 1 98 ? -14.021 4.809 17.876 1.00 98.44 98 ILE A N 1
ATOM 766 C CA . ILE A 1 98 ? -14.752 3.635 18.380 1.00 98.44 98 ILE A CA 1
ATOM 767 C C . ILE A 1 98 ? -15.772 4.041 19.448 1.00 98.44 98 ILE A C 1
ATOM 769 O O . ILE A 1 98 ? -16.906 3.569 19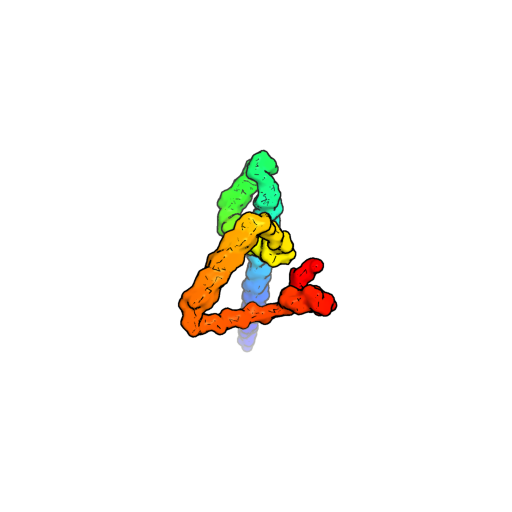.416 1.00 98.44 98 ILE A O 1
ATOM 773 N N . LYS A 1 99 ? -15.388 4.915 20.385 1.00 98.44 99 LYS A N 1
ATOM 774 C CA . LYS A 1 99 ? -16.268 5.388 21.464 1.00 98.44 99 LYS A CA 1
ATOM 775 C C . LYS A 1 99 ? -17.483 6.153 20.930 1.00 98.44 99 LYS A C 1
ATOM 777 O O . LYS A 1 99 ? -18.562 6.060 21.510 1.00 98.44 99 LYS A O 1
ATOM 782 N N . GLU A 1 100 ? -17.302 6.921 19.861 1.00 98.31 100 GLU A N 1
ATOM 783 C CA . GLU A 1 100 ? -18.352 7.745 19.247 1.00 98.31 100 GLU A CA 1
ATOM 784 C C . GLU A 1 100 ? -19.222 6.970 18.245 1.00 98.31 100 GLU A C 1
ATOM 786 O O . GLU A 1 100 ? -20.330 7.398 17.911 1.00 98.31 100 GLU A O 1
ATOM 791 N N . ALA A 1 101 ? -18.750 5.818 17.763 1.00 98.12 101 ALA A N 1
ATOM 792 C CA . ALA A 1 101 ? -19.461 5.030 16.771 1.00 98.12 101 ALA A CA 1
ATOM 793 C C . ALA A 1 101 ? -20.753 4.425 17.341 1.00 98.12 101 ALA A C 1
ATOM 795 O O . ALA A 1 101 ? -20.746 3.638 18.285 1.00 98.12 101 ALA A O 1
ATOM 796 N N . LYS A 1 102 ? -21.884 4.705 16.684 1.00 98.38 102 LYS A N 1
ATOM 797 C CA . LYS A 1 102 ? -23.164 4.042 16.988 1.00 98.38 102 LYS A CA 1
ATOM 798 C C . LYS A 1 102 ? -23.155 2.556 16.605 1.00 98.38 102 LYS A C 1
ATOM 800 O O . LYS A 1 102 ? -23.790 1.737 17.263 1.00 98.38 102 LYS A O 1
ATOM 805 N N . HIS A 1 103 ? -22.456 2.224 15.520 1.00 98.06 103 HIS A N 1
ATOM 806 C CA . HIS A 1 103 ? -22.321 0.869 14.995 1.00 98.06 103 HIS A CA 1
ATOM 807 C C . HIS A 1 103 ? -20.889 0.665 14.496 1.00 98.06 103 HIS A C 1
ATOM 809 O O . HIS A 1 103 ? -20.436 1.395 13.615 1.00 98.06 103 HIS A O 1
ATOM 815 N N . LEU A 1 104 ? -20.191 -0.329 15.046 1.00 97.56 104 LEU A N 1
ATOM 816 C CA . LEU A 1 104 ? -18.824 -0.680 14.669 1.00 97.56 104 LEU A CA 1
ATOM 817 C C . LEU A 1 104 ? -18.827 -1.962 13.830 1.00 97.56 104 LEU A C 1
ATOM 819 O O . LEU A 1 104 ? -19.385 -2.975 14.245 1.00 97.56 104 LEU A O 1
ATOM 823 N N . VAL A 1 105 ? -18.169 -1.925 12.672 1.00 98.00 105 VAL A N 1
ATOM 824 C CA . VAL A 1 105 ? -17.906 -3.099 11.829 1.00 98.00 105 VAL A CA 1
ATOM 825 C C . VAL A 1 105 ? -16.402 -3.209 11.630 1.00 98.00 105 VAL A C 1
ATOM 827 O O . VAL A 1 105 ? -15.757 -2.236 11.244 1.00 98.00 105 VAL A O 1
ATOM 830 N N . VAL A 1 106 ? -15.848 -4.394 11.883 1.00 97.50 106 VAL A N 1
ATOM 831 C CA . VAL A 1 106 ? -14.416 -4.673 11.742 1.00 97.50 106 VAL A CA 1
ATOM 832 C C . VAL A 1 106 ? -14.220 -5.691 10.626 1.00 97.50 106 VAL A C 1
ATOM 834 O O . VAL A 1 106 ? -14.841 -6.751 10.629 1.00 97.50 106 VAL A O 1
ATOM 837 N N . TYR A 1 107 ? -13.338 -5.370 9.682 1.00 97.81 107 TYR A N 1
ATOM 838 C CA . TYR A 1 107 ? -12.908 -6.287 8.632 1.00 97.81 107 TYR A CA 1
ATOM 839 C C . TYR A 1 107 ? -11.522 -6.822 8.988 1.00 97.81 107 TYR A C 1
ATOM 841 O O . TYR A 1 107 ? -10.566 -6.054 9.064 1.00 97.81 107 TYR A O 1
ATOM 849 N N . SER A 1 108 ? -11.408 -8.131 9.204 1.00 96.69 108 SER A N 1
ATOM 850 C CA . SER A 1 108 ? -10.137 -8.802 9.494 1.00 96.69 108 SER A CA 1
ATOM 851 C C . SER A 1 108 ? -9.676 -9.657 8.314 1.00 96.69 108 SER A C 1
ATOM 853 O O . SER A 1 108 ? -10.489 -10.294 7.645 1.00 96.69 108 SER A O 1
ATOM 855 N N . GLY A 1 109 ? -8.364 -9.707 8.086 1.00 95.69 109 GLY A N 1
ATOM 856 C CA . GLY A 1 109 ? -7.715 -10.621 7.139 1.00 95.69 109 GLY A CA 1
ATOM 857 C C . GLY A 1 109 ? -6.734 -11.562 7.842 1.00 95.69 109 GLY A C 1
ATOM 858 O O . GLY A 1 109 ? -6.681 -11.593 9.065 1.00 95.69 109 GLY A O 1
ATOM 859 N N . ALA A 1 110 ? -5.914 -12.291 7.078 1.00 96.00 110 ALA A N 1
ATOM 860 C CA . ALA A 1 110 ? -4.941 -13.244 7.630 1.00 96.00 110 ALA A CA 1
ATOM 861 C C . ALA A 1 110 ? -3.878 -12.600 8.547 1.00 96.00 110 ALA A C 1
ATOM 863 O O . ALA A 1 110 ? -3.379 -13.258 9.453 1.00 96.00 110 ALA A O 1
ATOM 864 N N . GLY A 1 111 ? -3.589 -11.305 8.363 1.00 94.88 111 GLY A N 1
ATOM 865 C CA . GLY A 1 111 ? -2.558 -10.584 9.115 1.00 94.88 111 GLY A CA 1
ATOM 866 C C . GLY A 1 111 ? -2.734 -10.598 10.638 1.00 94.88 111 GLY A C 1
ATOM 867 O O . GLY A 1 111 ? -1.747 -10.560 11.354 1.00 94.88 111 GLY A O 1
ATOM 868 N N . VAL A 1 112 ? -3.959 -10.718 11.167 1.00 96.44 112 VAL A N 1
ATOM 869 C CA . VAL A 1 112 ? -4.160 -10.802 12.631 1.00 96.44 112 VAL A CA 1
ATOM 870 C C . VAL A 1 112 ? -3.765 -12.165 13.214 1.00 96.44 112 VAL A C 1
ATOM 872 O O . VAL A 1 112 ? -3.560 -12.283 14.418 1.00 96.44 112 VAL A O 1
ATOM 875 N N . SER A 1 113 ? -3.665 -13.201 12.377 1.00 97.56 113 SER A N 1
ATOM 876 C CA . SER A 1 113 ? -3.342 -14.572 12.788 1.00 97.56 113 SER A CA 1
ATOM 877 C C . SER A 1 113 ? -1.847 -14.894 12.702 1.00 97.56 113 SER A C 1
ATOM 879 O O . SER A 1 113 ? -1.432 -15.944 13.192 1.00 97.56 113 SER A O 1
ATOM 881 N N . THR A 1 114 ? -1.024 -13.997 12.151 1.00 96.81 114 THR A N 1
ATOM 882 C CA . THR A 1 114 ? 0.435 -14.185 12.048 1.00 96.81 114 THR A CA 1
ATOM 883 C C . THR A 1 114 ? 1.104 -14.271 13.417 1.00 96.81 114 THR A C 1
ATOM 885 O O . THR A 1 114 ? 2.015 -15.074 13.601 1.00 96.81 114 THR A O 1
ATOM 888 N N . ALA A 1 115 ? 0.571 -13.564 14.422 1.00 96.62 115 ALA A N 1
ATOM 889 C CA . ALA A 1 115 ? 1.003 -13.672 15.818 1.00 96.62 115 ALA A CA 1
ATOM 890 C C . ALA A 1 115 ? 0.791 -15.076 16.423 1.00 96.62 115 ALA A C 1
ATOM 892 O O . ALA A 1 115 ? 1.438 -15.429 17.405 1.00 96.62 115 ALA A O 1
ATOM 893 N N . ALA A 1 116 ? -0.094 -15.887 15.832 1.00 97.12 116 ALA A N 1
ATOM 894 C CA . ALA A 1 116 ? -0.316 -17.289 16.186 1.00 97.12 116 ALA A CA 1
ATOM 895 C C . ALA A 1 116 ? 0.463 -18.262 15.274 1.00 97.12 116 ALA A C 1
ATOM 897 O O . ALA A 1 116 ? 0.107 -19.436 15.179 1.00 97.12 116 ALA A O 1
ATOM 898 N N . CYS A 1 117 ? 1.503 -17.779 14.587 1.00 94.19 117 CYS A N 1
ATOM 899 C CA . CYS A 1 117 ? 2.332 -18.539 13.646 1.00 94.19 117 CYS A CA 1
ATOM 900 C C . CYS A 1 117 ? 1.565 -19.110 12.436 1.00 94.19 117 CYS A C 1
ATOM 902 O O . CYS A 1 117 ? 1.987 -20.107 11.850 1.00 94.19 117 CYS A O 1
ATOM 904 N N . ILE A 1 118 ? 0.450 -18.486 12.042 1.00 96.31 118 ILE A N 1
ATOM 905 C CA . ILE A 1 118 ? -0.274 -18.818 10.808 1.00 96.31 118 ILE A CA 1
ATOM 906 C C . ILE A 1 118 ? 0.146 -17.811 9.728 1.00 96.31 118 ILE A C 1
ATOM 908 O O . ILE A 1 118 ? -0.080 -16.617 9.921 1.00 96.31 118 ILE A O 1
ATOM 912 N N . PRO A 1 119 ? 0.746 -18.245 8.604 1.00 94.31 119 PRO A N 1
ATOM 913 C CA . PRO A 1 119 ? 1.231 -17.322 7.585 1.00 94.31 119 PRO A CA 1
ATOM 914 C C . PRO A 1 119 ? 0.071 -16.599 6.899 1.00 94.31 119 PRO A C 1
ATOM 916 O O . PRO A 1 119 ? -1.028 -17.145 6.749 1.00 94.31 119 PRO A O 1
ATOM 919 N N . ASP A 1 120 ? 0.326 -15.375 6.449 1.00 94.94 120 ASP A N 1
ATOM 920 C CA . ASP A 1 120 ? -0.597 -14.675 5.567 1.00 94.94 120 ASP A CA 1
ATOM 921 C C . ASP A 1 120 ? -0.340 -15.031 4.085 1.00 94.94 120 ASP A C 1
ATOM 923 O O . ASP A 1 120 ? 0.422 -15.940 3.756 1.00 94.94 120 ASP A O 1
ATOM 927 N N . TYR A 1 121 ? -1.032 -14.346 3.170 1.00 92.44 121 TYR A N 1
ATOM 928 C CA . TYR A 1 121 ? -0.914 -14.598 1.731 1.00 92.44 121 TYR A CA 1
ATOM 929 C C . TYR A 1 121 ? 0.072 -13.681 0.997 1.00 92.44 121 TYR A C 1
ATOM 931 O O . TYR A 1 121 ? 0.342 -13.921 -0.182 1.00 92.44 121 TYR A O 1
ATOM 939 N N . ARG A 1 122 ? 0.462 -12.548 1.590 1.00 88.31 122 ARG A N 1
ATOM 940 C CA . ARG A 1 122 ? 1.041 -11.411 0.844 1.00 88.31 122 ARG A CA 1
ATOM 941 C C . ARG A 1 122 ? 2.149 -10.657 1.585 1.00 88.31 122 ARG A C 1
ATOM 943 O O . ARG A 1 122 ? 2.772 -9.816 0.943 1.00 88.31 122 ARG A O 1
ATOM 950 N N . GLY A 1 123 ? 2.341 -10.911 2.872 1.00 82.56 123 GLY A N 1
ATOM 951 C CA . GLY A 1 123 ? 3.461 -10.441 3.673 1.00 82.56 123 GLY A CA 1
ATOM 952 C C . GLY A 1 123 ? 4.747 -11.195 3.340 1.00 82.56 123 GLY A C 1
ATOM 953 O O . GLY A 1 123 ? 4.726 -12.220 2.649 1.00 82.56 123 GLY A O 1
ATOM 954 N N . THR A 1 124 ? 5.864 -10.617 3.774 1.00 72.19 124 THR A N 1
ATOM 955 C CA . THR A 1 124 ? 7.230 -11.121 3.565 1.00 72.19 124 THR A CA 1
ATOM 956 C C . THR A 1 124 ? 7.707 -12.045 4.671 1.00 72.19 124 THR A C 1
ATOM 958 O O . THR A 1 124 ? 7.258 -11.880 5.823 1.00 72.19 124 THR A O 1
#

Sequence (124 aa):
MDVKGSNSLGLRRKASQNLSFCVKKERNASFKKVSTILQKPESDRTEEEKEVLITCSDVVVEVNQRLEQRKKVKARAEEVEDSQEILAKKCQELAGAIKEAKHLVVYSGAGVSTAACIPDYRGT